Protein AF-A0A3C2A5D9-F1 (afdb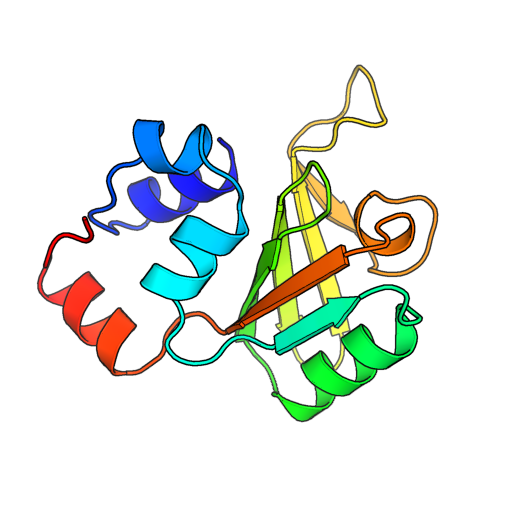_monomer)

Secondary structure (DSSP, 8-state):
-HHHHHHHHTT----HHHHHHS-HHHHHHHH-SSEEEEES--HHHHHHHHHHH-SEEEEEE-SS-EEEEEEETTEEEEEEE--SSSS--EEEEESSSSSHHHH-SEEEEEES--HHHHHHHHTTPPP-

pLDDT: mean 95.7, std 4.39, range [68.25, 98.69]

Nearest PDB structures (foldseek):
  2j7q-assembly1_A  TM=6.000E-01  e=1.132E-01  Murid betaherpesvirus 1
  1yzb-assembly1_A  TM=3.931E-01  e=2.739E-01  Homo sapiens
  6cbi-assembly2_B  TM=2.969E-01  e=1.821E+00  Homo sapiens
  6fcn-assembly1_C  TM=2.973E-01  e=3.425E+00  Homo sapiens

Mean predicted aligned error: 2.76 Å

Sequence (128 aa):
YFITNVLTDVGFRIPRIRWAQSASEVFIRELCPVVKRFSGRPLEEVQAHLLASGDGVYLVGLDNHTGFLTVALGEIRFVHADYYGWDTGVESEEIFGDNPLADSRYRVVGKLFSEEMVVKWLTGVAYE

Radius of gyration: 14.07 Å; Cα contacts (8 Å, |Δi|>4): 220; chains: 1; bounding box: 33×34×35 Å

Structure (mmCIF, N/CA/C/O backbone):
data_AF-A0A3C2A5D9-F1
#
_entry.id   AF-A0A3C2A5D9-F1
#
loop_
_atom_site.group_PDB
_atom_site.id
_atom_site.type_symbol
_atom_site.label_atom_id
_atom_site.label_alt_id
_atom_site.label_comp_id
_atom_site.label_asym_id
_atom_site.label_entity_id
_atom_site.label_seq_id
_atom_site.pdbx_PDB_ins_code
_atom_site.Cartn_x
_atom_site.Cartn_y
_atom_site.Cartn_z
_atom_site.occupancy
_atom_site.B_iso_or_equiv
_atom_site.auth_seq_id
_atom_site.auth_comp_id
_atom_site.auth_asym_id
_atom_site.auth_atom_id
_atom_site.pdbx_PDB_model_num
ATOM 1 N N . TYR A 1 1 ? 0.007 12.779 2.320 1.00 94.00 1 TYR A N 1
ATOM 2 C CA . TYR A 1 1 ? -1.356 13.070 2.829 1.00 94.00 1 TYR A CA 1
ATOM 3 C C . TYR A 1 1 ? -2.441 12.200 2.216 1.00 94.00 1 TYR A C 1
ATOM 5 O O . TYR A 1 1 ? -3.267 11.724 2.977 1.00 94.00 1 TYR A O 1
ATOM 13 N N . PHE A 1 2 ? -2.463 11.978 0.895 1.00 96.81 2 PHE A N 1
ATOM 14 C CA . PHE A 1 2 ? -3.503 11.172 0.233 1.00 96.81 2 PHE A CA 1
ATOM 15 C C . PHE A 1 2 ? -3.845 9.866 0.977 1.00 96.81 2 PHE A C 1
ATOM 17 O O . PHE A 1 2 ? -4.987 9.672 1.377 1.00 96.81 2 PHE A O 1
ATOM 24 N N . ILE A 1 3 ? -2.836 9.047 1.281 1.00 97.88 3 ILE A N 1
ATOM 25 C CA . ILE A 1 3 ? -3.007 7.765 1.983 1.00 97.88 3 ILE A CA 1
ATOM 26 C C . ILE A 1 3 ? -3.652 7.919 3.362 1.00 97.88 3 ILE A C 1
ATOM 28 O O . ILE A 1 3 ? -4.627 7.239 3.669 1.00 97.88 3 ILE A O 1
ATOM 32 N N . THR A 1 4 ? -3.148 8.826 4.201 1.00 97.88 4 THR A N 1
ATOM 33 C CA . THR A 1 4 ? -3.686 9.000 5.557 1.00 97.88 4 THR A CA 1
ATOM 34 C C . THR A 1 4 ? -5.079 9.626 5.557 1.00 97.88 4 THR A C 1
ATOM 36 O O . THR A 1 4 ? -5.862 9.330 6.459 1.00 97.88 4 THR A O 1
ATOM 39 N N . ASN A 1 5 ? -5.422 10.438 4.550 1.00 98.00 5 ASN A N 1
ATOM 40 C CA . ASN A 1 5 ? -6.795 10.901 4.347 1.00 98.00 5 ASN A CA 1
ATOM 41 C C . ASN A 1 5 ? -7.716 9.721 4.034 1.00 98.00 5 ASN A C 1
ATOM 43 O O . ASN A 1 5 ? -8.640 9.496 4.801 1.00 98.00 5 ASN A O 1
ATOM 47 N N . VAL A 1 6 ? -7.398 8.910 3.017 1.00 98.00 6 VAL A N 1
ATOM 48 C CA . VAL A 1 6 ? -8.214 7.738 2.646 1.00 98.00 6 VAL A CA 1
ATOM 49 C C . VAL A 1 6 ? -8.428 6.808 3.840 1.00 98.00 6 VAL A C 1
ATOM 51 O O . VAL A 1 6 ? -9.557 6.421 4.116 1.00 98.00 6 VAL A O 1
ATOM 54 N N . LEU A 1 7 ? -7.371 6.493 4.597 1.00 97.69 7 LEU A N 1
ATOM 55 C CA . LEU A 1 7 ? -7.487 5.650 5.791 1.00 97.69 7 LEU A CA 1
ATOM 56 C C . LEU A 1 7 ? -8.410 6.267 6.855 1.00 97.69 7 LEU A C 1
ATOM 58 O O . LEU A 1 7 ? -9.227 5.564 7.445 1.00 97.69 7 LEU A O 1
ATOM 62 N N . THR A 1 8 ? -8.313 7.578 7.084 1.00 97.81 8 THR A N 1
ATOM 63 C CA . THR A 1 8 ? -9.196 8.279 8.030 1.00 97.81 8 THR A CA 1
ATOM 64 C C . THR A 1 8 ? -10.644 8.292 7.533 1.00 97.81 8 THR A C 1
ATOM 66 O O . THR A 1 8 ? -11.556 8.029 8.312 1.00 97.81 8 THR A O 1
ATOM 69 N N . ASP A 1 9 ? -10.852 8.545 6.241 1.00 97.81 9 ASP A N 1
ATOM 70 C CA . ASP A 1 9 ? -12.172 8.675 5.617 1.00 97.81 9 ASP A CA 1
ATOM 71 C C . ASP A 1 9 ? -12.933 7.341 5.594 1.00 97.81 9 ASP A C 1
ATOM 73 O O . ASP A 1 9 ? -14.153 7.326 5.752 1.00 97.81 9 ASP A O 1
ATOM 77 N N . VAL A 1 10 ? -12.227 6.207 5.489 1.00 96.31 10 VAL A N 1
ATOM 78 C CA . VAL A 1 10 ? -12.833 4.870 5.653 1.00 96.31 10 VAL A CA 1
ATOM 79 C C . VAL A 1 10 ? -12.992 4.453 7.123 1.00 96.31 10 VAL A C 1
ATOM 81 O O . VAL A 1 10 ? -13.479 3.362 7.409 1.00 96.31 10 VAL A O 1
ATOM 84 N N . GLY A 1 11 ? -12.618 5.310 8.078 1.00 97.06 11 GLY A N 1
ATOM 85 C CA . GLY A 1 11 ? -12.916 5.143 9.502 1.00 97.06 11 GLY A CA 1
ATOM 86 C C . GLY A 1 11 ? -11.776 4.607 10.370 1.00 97.06 11 GLY A C 1
ATOM 87 O O . GLY A 1 11 ? -12.010 4.313 11.543 1.00 97.06 11 GLY A O 1
ATOM 88 N N . PHE A 1 12 ? -10.543 4.487 9.861 1.00 97.62 12 PHE A N 1
ATOM 89 C CA . PHE A 1 12 ? -9.408 4.180 10.734 1.00 97.62 12 PHE A CA 1
ATOM 90 C C . PHE A 1 12 ? -9.116 5.352 11.673 1.00 97.62 12 PHE A C 1
ATOM 92 O O . PHE A 1 12 ? -9.021 6.511 11.266 1.00 97.62 12 PHE A O 1
ATOM 99 N N . ARG A 1 13 ? -8.887 5.042 12.950 1.00 97.69 13 ARG A N 1
ATOM 100 C CA . ARG A 1 13 ? -8.465 6.029 13.948 1.00 97.69 13 ARG A CA 1
ATOM 101 C C . ARG A 1 13 ? -6.946 6.104 13.995 1.00 97.69 13 ARG A C 1
ATOM 103 O O . ARG A 1 13 ? -6.317 5.423 14.795 1.00 97.69 13 ARG A O 1
ATOM 110 N N . ILE A 1 14 ? -6.373 6.929 13.128 1.00 97.56 14 ILE A N 1
ATOM 111 C CA . ILE A 1 14 ? -4.922 7.122 13.010 1.00 97.56 14 ILE A CA 1
ATOM 112 C C . ILE A 1 14 ? -4.531 8.565 13.353 1.00 97.56 14 ILE A C 1
ATOM 114 O O . ILE A 1 14 ? -5.340 9.483 13.169 1.00 97.56 14 ILE A O 1
ATOM 118 N N . PRO A 1 15 ? -3.287 8.833 13.784 1.00 97.19 15 PRO A N 1
ATOM 119 C CA . PRO A 1 15 ? -2.777 10.190 13.966 1.00 97.19 15 PRO A CA 1
ATOM 120 C C . PRO A 1 15 ? -2.443 10.817 12.596 1.00 97.19 15 PRO A C 1
ATOM 122 O O . PRO A 1 15 ? -1.286 11.065 12.250 1.00 97.19 15 PRO A O 1
ATOM 125 N N . ARG A 1 16 ? -3.493 11.091 11.806 1.00 97.06 16 ARG A N 1
ATOM 126 C CA . ARG A 1 16 ? -3.466 11.442 10.372 1.00 97.06 16 ARG A CA 1
ATOM 127 C C . ARG A 1 16 ? 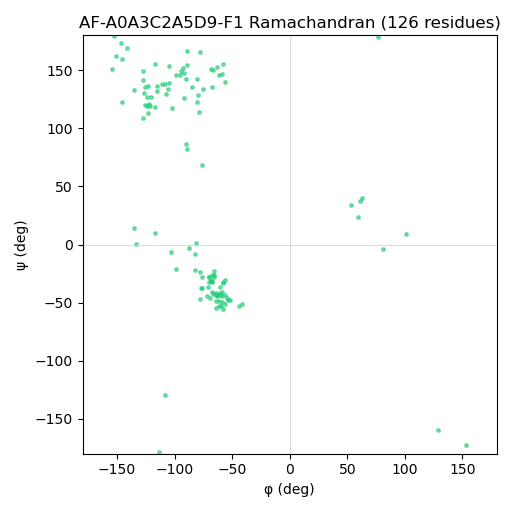-2.349 12.405 9.971 1.00 97.06 16 ARG A C 1
ATOM 129 O O . ARG A 1 16 ? -1.640 12.143 9.004 1.00 97.06 16 ARG A O 1
ATOM 136 N N . ILE A 1 17 ? -2.218 13.529 10.684 1.00 97.50 17 ILE A N 1
ATOM 137 C CA . ILE A 1 17 ? -1.246 14.586 10.353 1.00 97.50 17 ILE A CA 1
ATOM 138 C C . ILE A 1 17 ? 0.179 14.132 10.678 1.00 97.50 17 ILE A C 1
ATOM 140 O O . ILE A 1 17 ? 1.071 14.310 9.855 1.00 97.50 17 ILE A O 1
ATOM 144 N N . ARG A 1 18 ? 0.387 13.506 11.843 1.00 97.06 18 ARG A N 1
ATOM 145 C CA . ARG A 1 18 ? 1.705 13.023 12.275 1.00 97.06 18 ARG A CA 1
ATOM 146 C C . ARG A 1 18 ? 2.241 11.982 11.297 1.00 97.06 18 ARG A C 1
ATOM 148 O O . ARG A 1 18 ? 3.365 12.115 10.831 1.00 97.06 18 ARG A O 1
ATOM 155 N N . TRP A 1 19 ? 1.421 10.997 10.941 1.00 97.12 19 TRP A N 1
ATOM 156 C CA . TRP A 1 19 ? 1.814 9.960 9.986 1.00 97.12 19 TRP A CA 1
ATOM 157 C C . TRP A 1 19 ? 1.986 10.494 8.561 1.00 97.12 19 TRP A C 1
ATOM 159 O O . TRP A 1 19 ? 2.844 10.016 7.830 1.00 97.12 19 TRP A O 1
ATOM 169 N N . ALA A 1 20 ? 1.225 11.518 8.159 1.00 96.31 20 ALA A N 1
ATOM 170 C CA . ALA A 1 20 ? 1.418 12.160 6.858 1.00 96.31 20 ALA A CA 1
ATOM 171 C C . ALA A 1 20 ? 2.762 12.896 6.732 1.00 96.31 20 ALA A C 1
ATOM 173 O O . ALA A 1 20 ? 3.194 13.152 5.611 1.00 96.31 20 ALA A O 1
ATOM 174 N N . GLN A 1 21 ? 3.367 13.276 7.861 1.00 95.75 21 GLN A N 1
ATOM 175 C CA . GLN A 1 21 ? 4.631 14.010 7.941 1.00 95.75 21 GLN A CA 1
ATOM 176 C C . GLN A 1 21 ? 5.820 13.116 8.330 1.00 95.75 21 GLN A C 1
ATOM 178 O O . GLN A 1 21 ? 6.956 13.585 8.326 1.00 95.75 21 GLN A O 1
ATOM 183 N N . SER A 1 22 ? 5.585 11.848 8.679 1.00 95.25 22 SER A N 1
ATOM 184 C CA . SER A 1 22 ? 6.645 10.885 8.977 1.00 95.25 22 SER A CA 1
ATOM 185 C C . SER A 1 22 ? 7.104 10.147 7.720 1.00 95.25 22 SER A C 1
ATOM 187 O O . SER A 1 22 ? 6.411 10.132 6.703 1.00 95.25 22 SER A O 1
ATOM 189 N N . ALA A 1 23 ? 8.240 9.450 7.809 1.00 95.44 23 ALA A N 1
ATOM 190 C CA . ALA A 1 23 ? 8.606 8.460 6.799 1.00 95.44 23 ALA A CA 1
ATOM 191 C C . ALA A 1 23 ? 7.486 7.416 6.657 1.00 95.44 23 ALA A C 1
ATOM 193 O O . ALA A 1 23 ? 6.901 6.987 7.656 1.00 95.44 23 ALA A O 1
ATOM 194 N N . SER A 1 24 ? 7.193 7.005 5.423 1.00 95.88 24 SER A N 1
ATOM 195 C CA . SER A 1 24 ? 6.046 6.140 5.121 1.00 95.88 24 SER A CA 1
ATOM 196 C C . SER A 1 24 ? 6.114 4.793 5.838 1.00 95.88 24 SER A C 1
ATOM 198 O O . SER A 1 24 ? 5.118 4.299 6.361 1.00 95.88 24 SER A O 1
ATOM 200 N N . GLU A 1 25 ? 7.319 4.243 5.973 1.00 96.62 25 GLU A N 1
ATOM 201 C CA . GLU A 1 25 ? 7.555 2.998 6.699 1.00 96.62 25 GLU A CA 1
ATOM 202 C C . GLU A 1 25 ? 7.054 3.027 8.155 1.00 96.62 25 GLU A C 1
ATOM 204 O O . GLU A 1 25 ? 6.647 1.982 8.663 1.00 96.62 25 GLU A O 1
ATOM 209 N N . VAL A 1 26 ? 7.045 4.192 8.819 1.00 95.38 26 VAL A N 1
ATOM 210 C CA . VAL A 1 26 ? 6.577 4.322 10.209 1.00 95.38 26 VAL A CA 1
ATOM 211 C C . VAL A 1 26 ? 5.133 3.845 10.324 1.00 95.38 26 VAL A C 1
ATOM 213 O O . VAL A 1 26 ? 4.852 2.922 11.083 1.00 95.38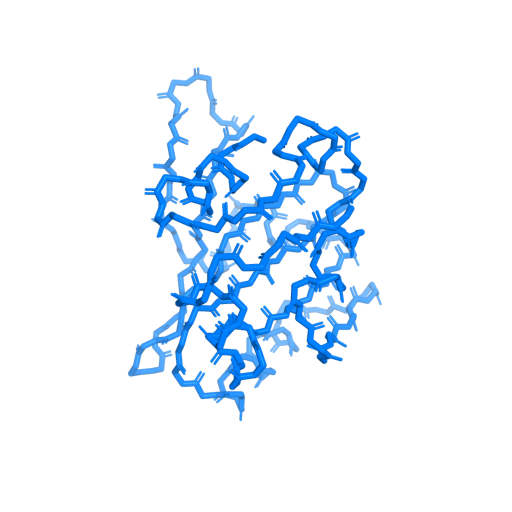 26 VAL A O 1
ATOM 216 N N . PHE A 1 27 ? 4.230 4.415 9.524 1.00 95.94 27 PHE A N 1
ATOM 217 C CA . PHE A 1 27 ? 2.818 4.050 9.599 1.00 95.94 27 PHE A CA 1
ATOM 218 C C . PHE A 1 27 ? 2.522 2.701 8.937 1.00 95.94 27 PHE A C 1
ATOM 220 O O . PHE A 1 27 ? 1.599 2.006 9.353 1.00 95.94 27 PHE A O 1
ATOM 227 N N . ILE A 1 28 ? 3.304 2.291 7.931 1.00 97.50 28 ILE A N 1
ATOM 228 C CA . ILE A 1 28 ? 3.121 0.980 7.291 1.00 97.50 28 ILE A CA 1
ATOM 229 C C . ILE A 1 28 ? 3.393 -0.140 8.293 1.00 97.50 28 ILE A C 1
ATOM 231 O O . ILE A 1 28 ? 2.634 -1.102 8.334 1.00 97.50 28 ILE A O 1
ATOM 235 N N . ARG A 1 29 ? 4.437 -0.015 9.119 1.00 96.19 29 ARG A N 1
ATOM 236 C CA . ARG A 1 29 ? 4.759 -0.999 10.164 1.00 96.19 29 ARG A CA 1
ATOM 237 C C . ARG A 1 29 ? 3.745 -1.034 11.299 1.00 96.19 29 ARG A C 1
ATOM 239 O O . ARG A 1 29 ? 3.578 -2.082 11.907 1.00 96.19 29 ARG A O 1
ATOM 246 N N . GLU A 1 30 ? 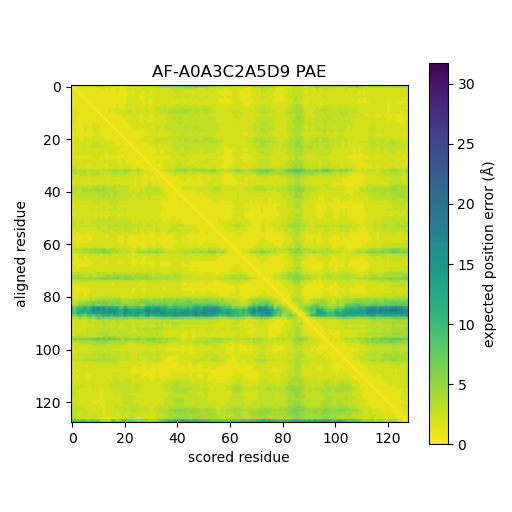3.128 0.101 11.593 1.00 95.25 30 GLU A N 1
ATOM 247 C CA . GLU A 1 30 ? 2.133 0.207 12.658 1.00 95.25 30 GLU A CA 1
ATOM 248 C C . GLU A 1 30 ? 0.788 -0.397 12.230 1.00 95.25 30 GLU A C 1
ATOM 250 O O . GLU A 1 30 ? 0.109 -1.069 13.002 1.00 95.25 30 GLU A O 1
ATOM 255 N N . LEU A 1 31 ? 0.421 -0.217 10.959 1.00 95.38 31 LEU A N 1
ATOM 256 C CA . LEU A 1 31 ? -0.780 -0.817 10.386 1.00 95.38 31 LEU A CA 1
ATOM 257 C C . LEU A 1 31 ? -0.574 -2.303 10.060 1.00 95.38 31 LEU A C 1
ATOM 259 O O . LEU A 1 31 ? -1.429 -3.131 10.369 1.00 95.38 31 LEU A O 1
ATOM 263 N N . CYS A 1 32 ? 0.537 -2.653 9.413 1.00 95.25 32 CYS A N 1
ATOM 264 C CA . CYS A 1 32 ? 0.751 -3.981 8.847 1.00 95.25 32 CYS A CA 1
ATOM 265 C C . CYS A 1 32 ? 1.684 -4.811 9.746 1.00 95.25 32 CYS A C 1
ATOM 267 O O . CYS A 1 32 ? 2.866 -4.476 9.854 1.00 95.25 32 CYS A O 1
ATOM 269 N N . PRO A 1 33 ? 1.224 -5.946 10.310 1.00 87.19 33 PRO A N 1
ATOM 270 C CA . PRO A 1 33 ? 2.044 -6.769 11.207 1.00 87.19 33 PRO A CA 1
ATOM 271 C C . PRO A 1 33 ? 3.251 -7.400 10.498 1.00 87.19 33 PRO A C 1
ATOM 273 O O . PRO A 1 33 ? 4.273 -7.688 11.117 1.00 87.19 33 PRO A O 1
ATOM 276 N N . VAL A 1 34 ? 3.143 -7.607 9.183 1.00 93.31 34 VAL A N 1
ATOM 277 C CA . VAL A 1 34 ? 4.217 -8.123 8.336 1.00 93.31 34 VAL A CA 1
ATOM 278 C C . VAL A 1 34 ? 4.462 -7.137 7.205 1.00 93.31 34 VAL A C 1
ATOM 280 O O . VAL A 1 34 ? 3.545 -6.780 6.465 1.00 93.31 34 VAL A O 1
ATOM 283 N N . VAL A 1 35 ? 5.722 -6.727 7.061 1.00 97.19 35 VAL A N 1
ATOM 284 C CA . VAL A 1 35 ? 6.177 -5.849 5.981 1.00 97.19 35 VAL A CA 1
ATOM 285 C C . VAL A 1 35 ? 7.369 -6.466 5.263 1.00 97.19 35 VAL A C 1
ATOM 287 O O . VAL A 1 35 ? 8.264 -7.043 5.890 1.00 97.19 35 VAL A O 1
ATOM 290 N N . LYS A 1 36 ? 7.418 -6.309 3.942 1.00 98.25 36 LYS A N 1
ATOM 291 C CA . LYS A 1 36 ? 8.551 -6.708 3.107 1.00 98.25 36 LYS A CA 1
ATOM 292 C C . LYS A 1 36 ? 9.295 -5.469 2.626 1.00 98.25 36 LYS A C 1
ATOM 294 O O . LYS A 1 36 ? 8.690 -4.544 2.097 1.00 98.25 36 LYS A O 1
ATOM 299 N N . ARG A 1 37 ? 10.617 -5.466 2.806 1.00 98.31 37 ARG A N 1
ATOM 300 C CA . ARG A 1 37 ? 11.513 -4.397 2.347 1.00 98.31 37 ARG A CA 1
ATOM 301 C C . ARG A 1 37 ? 12.282 -4.846 1.111 1.00 98.31 37 ARG A C 1
ATOM 303 O O . ARG A 1 37 ? 12.773 -5.976 1.071 1.00 98.31 37 ARG A O 1
ATOM 310 N N . PHE A 1 38 ? 12.429 -3.939 0.158 1.00 98.31 38 PHE A N 1
ATOM 311 C CA . PHE A 1 38 ? 13.191 -4.098 -1.072 1.00 98.31 38 PHE A CA 1
ATOM 312 C C . PHE A 1 38 ? 14.153 -2.916 -1.182 1.00 98.31 38 PHE A C 1
ATOM 314 O O . PHE A 1 38 ? 13.719 -1.790 -1.400 1.00 98.31 38 PHE A O 1
ATOM 321 N N . SER A 1 39 ? 15.451 -3.160 -1.002 1.00 97.75 39 SER A N 1
ATOM 322 C CA . SER A 1 39 ? 16.493 -2.131 -1.098 1.00 97.75 39 SER A CA 1
ATOM 323 C C . SER A 1 39 ? 17.438 -2.457 -2.248 1.00 97.75 39 SER A C 1
ATOM 325 O O . SER A 1 39 ? 18.038 -3.533 -2.261 1.00 97.75 39 SER A O 1
ATOM 327 N N . GLY A 1 40 ? 17.514 -1.566 -3.239 1.00 96.69 40 GLY A N 1
ATOM 328 C CA . GLY A 1 40 ? 18.289 -1.767 -4.465 1.00 96.69 40 GLY A CA 1
ATOM 329 C C . GLY A 1 40 ? 17.857 -3.001 -5.263 1.00 96.69 40 GLY A C 1
ATOM 330 O O . GLY A 1 40 ? 18.674 -3.578 -5.977 1.00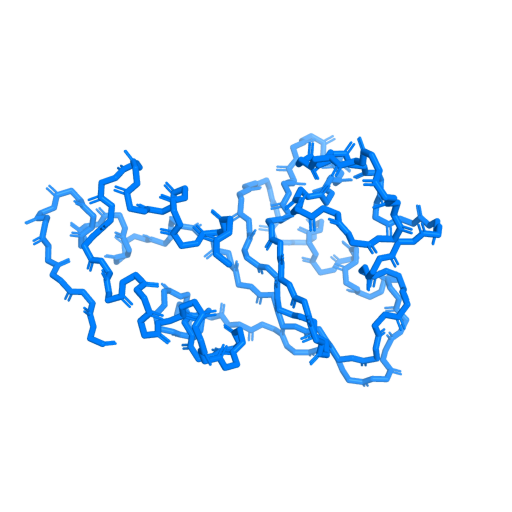 96.69 40 GLY A O 1
ATOM 331 N N . ARG A 1 41 ? 16.608 -3.452 -5.091 1.00 97.69 41 ARG A N 1
ATOM 332 C CA . ARG A 1 41 ? 16.058 -4.630 -5.772 1.00 97.69 41 ARG A CA 1
ATOM 333 C C . ARG A 1 41 ? 15.230 -4.207 -6.988 1.00 97.69 41 ARG A C 1
ATOM 335 O O . ARG A 1 41 ? 14.584 -3.158 -6.918 1.00 97.69 41 ARG A O 1
ATOM 342 N N . PRO A 1 42 ? 15.232 -5.013 -8.062 1.00 96.69 42 PRO A N 1
ATOM 343 C CA . PRO A 1 42 ? 14.408 -4.774 -9.242 1.00 96.69 42 PRO A CA 1
ATOM 344 C C . PRO A 1 42 ? 12.909 -4.843 -8.908 1.00 96.69 42 PRO A C 1
ATOM 346 O O . PRO A 1 42 ? 12.499 -5.519 -7.958 1.00 96.69 42 PRO A O 1
ATOM 349 N N . LEU A 1 43 ? 12.089 -4.134 -9.686 1.00 97.06 43 LEU A N 1
ATOM 350 C CA . LEU A 1 43 ? 10.645 -4.029 -9.457 1.00 97.06 43 LEU A CA 1
ATOM 351 C C . LEU A 1 43 ? 9.929 -5.379 -9.646 1.00 97.06 43 LEU A C 1
ATOM 353 O O . LEU A 1 43 ? 8.939 -5.663 -8.975 1.00 97.06 43 LEU A O 1
ATOM 357 N N . GLU A 1 44 ? 10.476 -6.255 -10.479 1.00 98.00 44 GLU A N 1
ATOM 358 C CA . GLU A 1 44 ? 10.008 -7.616 -10.729 1.00 98.00 44 GLU A CA 1
ATOM 359 C C . GLU A 1 44 ? 9.964 -8.455 -9.444 1.00 98.00 44 GLU A C 1
ATOM 361 O O . GLU A 1 44 ? 9.072 -9.283 -9.268 1.00 98.00 44 GLU A O 1
ATOM 366 N N . GLU A 1 45 ? 10.875 -8.219 -8.493 1.00 98.44 45 GLU A N 1
ATOM 367 C CA . GLU A 1 45 ? 10.823 -8.890 -7.189 1.00 98.44 45 GLU A CA 1
ATOM 368 C C . GLU A 1 45 ? 9.658 -8.399 -6.327 1.00 98.44 45 GLU A C 1
ATOM 370 O O . GLU A 1 45 ? 9.086 -9.173 -5.554 1.00 98.44 45 GLU A O 1
ATOM 375 N N . VAL A 1 46 ? 9.284 -7.126 -6.468 1.00 98.19 46 VAL A N 1
ATOM 376 C CA . VAL A 1 46 ? 8.102 -6.559 -5.810 1.00 98.19 46 VAL A CA 1
ATOM 377 C C . VAL A 1 46 ? 6.843 -7.158 -6.428 1.00 98.19 46 VAL A C 1
ATOM 379 O O . VAL A 1 46 ? 5.977 -7.629 -5.692 1.00 98.19 46 VAL A O 1
ATOM 382 N N . GLN A 1 47 ? 6.769 -7.217 -7.762 1.00 98.44 47 GLN A N 1
ATOM 383 C CA . GLN A 1 47 ? 5.668 -7.853 -8.487 1.00 98.44 47 GLN A CA 1
ATOM 384 C C . GLN A 1 47 ? 5.497 -9.315 -8.058 1.00 98.44 47 GLN A C 1
ATOM 386 O O . GLN A 1 47 ? 4.404 -9.718 -7.662 1.00 98.44 47 GLN A O 1
ATOM 391 N N . ALA A 1 48 ? 6.578 -10.099 -8.074 1.00 98.50 48 ALA A N 1
ATOM 392 C CA . ALA A 1 48 ? 6.546 -11.503 -7.676 1.00 98.50 48 ALA A CA 1
ATOM 393 C C . ALA A 1 48 ? 6.065 -11.675 -6.227 1.00 98.50 48 ALA A C 1
ATOM 395 O O . ALA A 1 48 ? 5.264 -12.564 -5.939 1.00 98.50 48 ALA A O 1
ATOM 396 N N . HIS A 1 49 ? 6.507 -10.801 -5.317 1.00 98.31 49 HIS A N 1
ATOM 397 C CA . HIS A 1 49 ? 6.042 -10.812 -3.934 1.00 98.31 49 HIS A CA 1
ATOM 398 C C . HIS A 1 49 ? 4.545 -10.506 -3.809 1.00 98.31 49 HIS A C 1
ATOM 400 O O . HIS A 1 49 ? 3.861 -11.185 -3.043 1.00 98.31 49 HIS A O 1
ATOM 406 N N . LEU A 1 50 ? 4.032 -9.515 -4.542 1.00 98.25 50 LEU A N 1
ATOM 407 C CA . LEU A 1 50 ? 2.614 -9.145 -4.529 1.00 98.25 50 LEU A CA 1
ATOM 408 C C . LEU A 1 50 ? 1.737 -10.281 -5.059 1.00 98.25 50 LEU A C 1
ATOM 410 O O . LEU A 1 50 ? 0.801 -10.685 -4.374 1.00 98.25 50 LEU A O 1
ATOM 414 N N . LEU A 1 51 ? 2.097 -10.863 -6.209 1.00 98.12 51 LEU A N 1
ATOM 415 C CA . LEU A 1 51 ? 1.379 -12.003 -6.790 1.00 98.12 51 LEU A CA 1
ATOM 416 C C . LEU A 1 51 ? 1.380 -13.213 -5.847 1.00 98.12 51 LEU A C 1
ATOM 418 O O . LEU A 1 51 ? 0.343 -13.835 -5.635 1.00 98.12 51 LEU A O 1
ATOM 422 N N . ALA A 1 52 ? 2.521 -13.514 -5.220 1.00 97.81 52 ALA A N 1
ATOM 423 C CA . ALA A 1 52 ? 2.618 -14.590 -4.235 1.00 97.81 52 ALA A CA 1
ATOM 424 C C . ALA A 1 52 ? 1.825 -14.302 -2.946 1.00 97.81 52 ALA A C 1
ATOM 426 O O . ALA A 1 52 ? 1.403 -15.231 -2.261 1.00 97.81 52 ALA A O 1
ATOM 427 N N . SER A 1 53 ? 1.619 -13.026 -2.609 1.00 96.12 53 SER A N 1
ATOM 428 C CA . SER A 1 53 ? 0.854 -12.600 -1.431 1.00 96.12 53 SER A CA 1
ATOM 429 C C . SER A 1 53 ? -0.665 -12.586 -1.667 1.00 96.12 53 SER A C 1
ATOM 431 O O . SER A 1 53 ? -1.420 -12.399 -0.707 1.00 96.12 53 SER A O 1
ATOM 433 N N . GLY A 1 54 ? -1.109 -12.794 -2.912 1.00 96.81 54 GLY A N 1
ATOM 434 C CA . GLY A 1 54 ? -2.509 -12.932 -3.323 1.00 96.81 54 GLY A CA 1
ATOM 435 C C . GLY A 1 54 ? -3.295 -11.622 -3.395 1.00 96.81 54 GLY A C 1
ATOM 436 O O . GLY A 1 54 ? -2.797 -10.559 -3.052 1.00 96.81 54 GLY A O 1
ATOM 437 N N . ASP A 1 55 ? -4.560 -11.704 -3.797 1.00 98.00 55 ASP A N 1
ATOM 438 C CA . ASP A 1 55 ? -5.419 -10.528 -3.978 1.00 98.00 55 ASP A CA 1
ATOM 439 C C . ASP A 1 55 ? -5.578 -9.694 -2.693 1.00 98.00 55 ASP A C 1
ATOM 441 O O . ASP A 1 55 ? -5.589 -10.221 -1.570 1.00 98.00 55 ASP A O 1
ATOM 445 N N . GLY A 1 56 ? -5.699 -8.374 -2.848 1.00 97.44 56 GLY A N 1
ATOM 446 C CA . GLY A 1 56 ? -5.920 -7.437 -1.750 1.00 97.44 56 GLY A CA 1
ATOM 447 C C . GLY A 1 56 ? -5.400 -6.025 -2.005 1.00 97.44 56 GLY A C 1
ATOM 448 O O . GLY A 1 56 ? -4.948 -5.679 -3.096 1.00 97.44 56 GLY A O 1
ATOM 449 N N . VAL A 1 57 ? -5.456 -5.207 -0.954 1.00 98.12 57 VAL A N 1
ATOM 450 C CA . VAL A 1 57 ? -4.905 -3.847 -0.935 1.00 98.12 57 VAL A CA 1
ATOM 451 C C . VAL A 1 57 ? -3.661 -3.834 -0.061 1.00 98.12 57 VAL A C 1
ATOM 453 O O . VAL A 1 57 ? -3.629 -4.422 1.020 1.00 98.12 57 VAL A O 1
ATOM 456 N N . TYR A 1 58 ? -2.635 -3.145 -0.526 1.00 98.69 58 TYR A N 1
ATOM 457 C CA . TYR A 1 58 ? -1.345 -3.030 0.124 1.00 98.69 58 TYR A CA 1
ATOM 458 C C . TYR A 1 58 ? -0.987 -1.559 0.262 1.00 98.69 58 TYR A C 1
ATOM 460 O O . TYR A 1 58 ? -1.341 -0.740 -0.584 1.00 98.69 58 TYR A O 1
ATOM 468 N N . LEU A 1 59 ? -0.237 -1.232 1.304 1.00 98.56 59 LEU A N 1
ATOM 469 C CA . LEU A 1 59 ? 0.501 0.018 1.383 1.00 98.56 59 LEU A CA 1
ATOM 470 C C . LEU A 1 59 ? 1.888 -0.179 0.787 1.00 98.56 59 LEU A C 1
ATOM 472 O O . LEU A 1 59 ? 2.524 -1.210 1.023 1.00 98.56 59 LEU A O 1
ATOM 476 N N . VAL A 1 60 ? 2.375 0.840 0.082 1.00 98.56 60 VAL A N 1
ATOM 477 C CA . VAL A 1 60 ? 3.773 0.932 -0.326 1.00 98.56 60 VAL A CA 1
ATOM 478 C C . VAL A 1 60 ? 4.388 2.255 0.113 1.00 98.56 60 VAL A C 1
ATOM 480 O O . VAL A 1 60 ? 3.830 3.334 -0.096 1.00 98.56 60 VAL A O 1
ATOM 483 N N . GLY A 1 61 ? 5.549 2.163 0.748 1.00 98.25 61 GLY A N 1
ATOM 484 C CA . GLY A 1 61 ? 6.425 3.284 1.056 1.00 98.25 61 GLY A CA 1
ATOM 485 C C . GLY A 1 61 ? 7.625 3.267 0.123 1.00 98.25 61 GLY A C 1
ATOM 486 O O . GLY A 1 61 ? 8.198 2.202 -0.085 1.00 98.25 61 GLY A O 1
ATOM 487 N N . LEU A 1 62 ? 7.971 4.422 -0.436 1.00 97.50 62 LEU A N 1
ATOM 488 C CA . LEU A 1 62 ? 9.089 4.647 -1.356 1.00 97.50 62 LEU A CA 1
ATOM 489 C C . LEU A 1 62 ? 10.138 5.554 -0.692 1.00 97.50 62 LEU A C 1
ATOM 491 O O . LEU A 1 62 ? 9.941 5.984 0.446 1.00 97.50 62 LEU A O 1
ATOM 495 N N . ASP A 1 63 ? 11.216 5.896 -1.407 1.00 93.31 63 ASP A N 1
ATOM 496 C CA . ASP A 1 63 ? 12.266 6.795 -0.892 1.00 93.31 63 ASP A CA 1
ATOM 497 C C . ASP A 1 63 ? 11.696 8.131 -0.393 1.00 93.31 63 ASP A C 1
ATOM 499 O O . ASP A 1 63 ? 12.001 8.563 0.713 1.00 93.31 63 ASP A O 1
ATOM 503 N N . ASN A 1 64 ? 10.837 8.761 -1.200 1.00 91.38 64 ASN A N 1
ATOM 504 C CA . ASN A 1 64 ? 10.249 10.073 -0.909 1.00 91.38 64 ASN A CA 1
ATOM 505 C C . ASN A 1 64 ? 8.738 10.127 -1.191 1.00 91.38 64 ASN A C 1
ATOM 507 O O . ASN A 1 64 ? 8.166 11.210 -1.275 1.00 91.38 64 ASN A O 1
ATOM 511 N N . HIS A 1 65 ? 8.086 8.972 -1.367 1.00 95.94 65 HIS A N 1
ATOM 512 C CA . HIS A 1 65 ? 6.665 8.910 -1.714 1.00 95.94 65 HIS A CA 1
ATOM 513 C C . HIS A 1 65 ? 5.959 7.700 -1.096 1.00 95.94 65 HIS A C 1
ATOM 515 O O . HIS A 1 65 ? 6.575 6.854 -0.448 1.00 95.94 65 HIS A O 1
ATOM 521 N N . THR A 1 66 ? 4.641 7.623 -1.244 1.00 97.94 66 THR A N 1
ATOM 522 C CA . THR A 1 66 ? 3.839 6.493 -0.772 1.00 97.94 66 THR A CA 1
ATOM 523 C C . THR A 1 66 ? 2.553 6.361 -1.577 1.00 97.94 66 THR A C 1
ATOM 525 O O . THR A 1 66 ? 2.011 7.350 -2.072 1.00 97.94 66 THR A O 1
ATOM 528 N N . GLY A 1 67 ? 2.055 5.135 -1.683 1.00 98.19 67 GLY A N 1
ATOM 529 C CA . GLY A 1 67 ? 0.838 4.814 -2.411 1.00 98.19 67 GLY A CA 1
ATOM 530 C C . GLY A 1 67 ? 0.143 3.579 -1.853 1.00 98.19 67 GLY A C 1
ATOM 531 O O . GLY A 1 67 ? 0.632 2.927 -0.924 1.00 98.19 67 GLY A O 1
ATOM 532 N N . PHE A 1 68 ? -0.982 3.238 -2.464 1.00 98.69 68 PHE A N 1
ATOM 533 C CA . PHE A 1 68 ? -1.549 1.903 -2.389 1.00 98.69 68 PHE A CA 1
ATOM 534 C C . PHE A 1 68 ? -1.058 1.061 -3.568 1.00 98.69 68 PHE A C 1
ATOM 536 O O . PHE A 1 68 ? -0.804 1.577 -4.655 1.00 98.69 68 PHE A O 1
ATOM 543 N N . LEU A 1 69 ? -0.983 -0.249 -3.366 1.00 98.69 69 LEU A N 1
ATOM 544 C CA . LEU A 1 69 ? -0.971 -1.225 -4.449 1.00 98.69 69 LEU A CA 1
ATOM 545 C C . LEU A 1 69 ? -2.239 -2.061 -4.328 1.00 98.69 69 LEU A C 1
ATOM 547 O O . LEU A 1 69 ? -2.602 -2.483 -3.230 1.00 98.69 69 LEU A O 1
ATOM 551 N N . THR A 1 70 ? -2.908 -2.311 -5.443 1.00 98.50 70 THR A N 1
ATOM 552 C CA . THR A 1 70 ? -4.031 -3.254 -5.492 1.00 98.50 70 THR A CA 1
ATOM 553 C C . THR A 1 70 ? -3.613 -4.469 -6.293 1.00 98.50 70 THR A C 1
ATOM 555 O O . THR A 1 70 ? -2.926 -4.316 -7.299 1.00 98.50 70 THR A O 1
ATOM 558 N N . VAL A 1 71 ? -3.983 -5.655 -5.816 1.00 98.50 71 VAL A N 1
ATOM 559 C CA . VAL A 1 71 ? -3.814 -6.926 -6.521 1.00 98.50 71 VAL A CA 1
ATOM 560 C C . VAL A 1 71 ? -5.198 -7.541 -6.663 1.00 98.50 71 VAL A C 1
ATOM 562 O O . VAL A 1 71 ? -5.860 -7.790 -5.653 1.00 98.50 71 VAL A O 1
ATOM 565 N N . ALA A 1 72 ? -5.648 -7.755 -7.894 1.00 97.88 72 ALA A N 1
ATOM 566 C CA . ALA A 1 72 ? -6.932 -8.383 -8.176 1.00 97.88 72 ALA A CA 1
ATOM 567 C C . ALA A 1 72 ? -6.822 -9.230 -9.441 1.00 97.88 72 ALA A C 1
ATOM 569 O O . ALA A 1 72 ? -6.463 -8.714 -10.496 1.00 97.88 72 ALA A O 1
ATOM 570 N N . LEU A 1 73 ? -7.126 -10.529 -9.345 1.00 95.31 73 LEU A N 1
ATOM 571 C CA . LEU A 1 73 ? -7.099 -11.449 -10.492 1.00 95.31 73 LEU A CA 1
ATOM 572 C C . LEU A 1 73 ? -5.760 -11.433 -11.262 1.00 95.31 73 LEU A C 1
ATOM 574 O O . LEU A 1 73 ? -5.725 -11.593 -12.480 1.00 95.31 73 LEU A O 1
ATOM 578 N N . GLY A 1 74 ? -4.651 -11.237 -10.542 1.00 92.56 74 GLY A N 1
ATOM 579 C CA . GLY A 1 74 ? -3.303 -11.152 -11.115 1.00 92.56 74 GLY A CA 1
ATOM 580 C C . GLY A 1 74 ? -2.927 -9.790 -11.713 1.00 92.56 74 GLY A C 1
ATOM 581 O O . GLY A 1 74 ? -1.774 -9.611 -12.104 1.00 92.56 74 GLY A O 1
ATOM 582 N N . GLU A 1 75 ? -3.843 -8.823 -11.749 1.00 97.38 75 GLU A N 1
ATOM 583 C CA . GLU A 1 75 ? -3.550 -7.442 -12.132 1.00 97.38 75 GLU A CA 1
ATOM 584 C C . GLU A 1 75 ? -3.042 -6.654 -10.922 1.00 97.38 75 GLU A C 1
ATOM 586 O O . GLU A 1 75 ? -3.598 -6.760 -9.826 1.00 97.38 75 GLU A O 1
ATOM 591 N N . ILE A 1 76 ? -1.982 -5.863 -11.123 1.00 98.56 76 ILE A N 1
ATOM 592 C CA . ILE A 1 76 ? -1.405 -5.009 -10.083 1.00 98.56 76 ILE A CA 1
ATOM 593 C C . ILE A 1 76 ? -1.449 -3.555 -10.526 1.00 98.56 76 ILE A C 1
ATOM 595 O O . ILE A 1 76 ? -0.914 -3.208 -11.578 1.00 98.56 76 ILE A O 1
ATOM 599 N N . ARG A 1 77 ? -2.026 -2.700 -9.682 1.00 98.50 77 ARG A N 1
ATOM 600 C CA . ARG A 1 77 ? -2.129 -1.258 -9.934 1.00 98.50 77 ARG A CA 1
ATOM 601 C C . ARG A 1 77 ? -1.499 -0.466 -8.802 1.00 98.50 77 ARG A C 1
ATOM 603 O O . ARG A 1 77 ? -1.756 -0.770 -7.633 1.00 98.50 77 ARG A O 1
ATOM 610 N N . PHE A 1 78 ? -0.728 0.558 -9.144 1.00 98.44 78 PHE A N 1
ATOM 611 C CA . PHE A 1 78 ? -0.217 1.555 -8.209 1.00 98.44 78 PHE A CA 1
ATOM 612 C C . PHE A 1 78 ? -1.192 2.730 -8.143 1.00 98.44 78 PHE A C 1
ATOM 614 O O . PHE A 1 78 ? -1.584 3.264 -9.175 1.00 98.44 78 PHE A O 1
ATOM 621 N N . VAL A 1 79 ? -1.636 3.088 -6.936 1.00 98.25 79 VAL A N 1
ATOM 622 C CA . VAL A 1 79 ? -2.590 4.181 -6.708 1.00 98.25 79 VAL A CA 1
ATOM 623 C C . VAL A 1 79 ? -1.969 5.194 -5.760 1.00 98.25 79 VAL A C 1
ATOM 625 O O . VAL A 1 79 ? -1.749 4.906 -4.581 1.00 98.25 79 VAL A O 1
ATOM 628 N N . HIS A 1 80 ? -1.685 6.391 -6.252 1.00 97.12 80 HIS A N 1
ATOM 629 C CA . HIS A 1 80 ? -0.958 7.411 -5.502 1.00 97.12 80 HIS A CA 1
ATOM 630 C C . HIS A 1 80 ? -1.370 8.814 -5.947 1.00 97.12 80 HIS A C 1
ATOM 632 O O . HIS A 1 80 ? -1.963 8.994 -7.003 1.00 97.12 80 HIS A O 1
ATOM 638 N N . ALA A 1 81 ? -1.074 9.815 -5.117 1.00 95.25 81 ALA A N 1
ATOM 639 C CA . ALA A 1 81 ? -1.131 11.202 -5.564 1.00 95.25 81 ALA A CA 1
ATOM 640 C C . ALA A 1 81 ? 0.137 11.479 -6.368 1.00 95.25 81 ALA A C 1
ATOM 642 O O . ALA A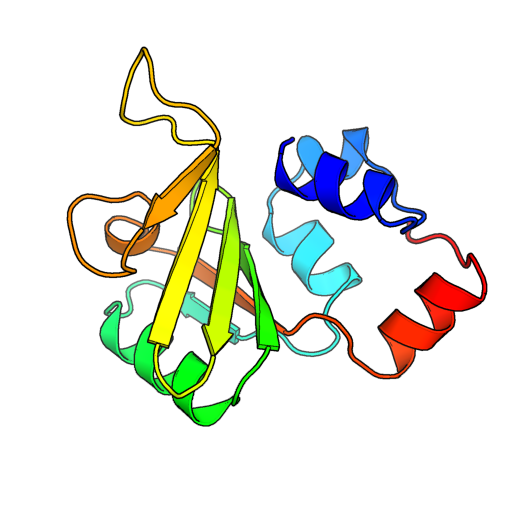 1 81 ? 1.234 11.393 -5.804 1.00 95.25 81 ALA A O 1
ATOM 643 N N . ASP A 1 82 ? -0.006 11.733 -7.661 1.00 91.88 82 ASP A N 1
ATOM 644 C CA . ASP A 1 82 ? 1.133 11.972 -8.531 1.00 91.88 82 ASP A CA 1
ATOM 645 C C . ASP A 1 82 ? 1.827 13.302 -8.189 1.00 91.88 82 ASP A C 1
ATOM 647 O O . ASP A 1 82 ? 1.227 14.228 -7.637 1.00 91.88 82 ASP A O 1
ATOM 651 N N . TYR A 1 83 ? 3.130 13.352 -8.452 1.00 87.44 83 TYR A N 1
ATOM 652 C CA . TYR A 1 83 ? 3.942 14.564 -8.350 1.00 87.44 83 TYR A CA 1
ATOM 653 C C . TYR A 1 83 ? 4.859 14.767 -9.564 1.00 87.44 83 TYR A C 1
ATOM 655 O O . TYR A 1 83 ? 5.622 15.735 -9.581 1.00 87.44 83 TYR A O 1
ATOM 663 N N . TYR A 1 84 ? 4.829 13.862 -10.550 1.00 85.38 84 TYR A N 1
ATOM 664 C CA . TYR A 1 84 ? 5.601 14.000 -11.784 1.00 85.38 84 TYR A CA 1
ATOM 665 C C . TYR A 1 84 ? 4.943 15.014 -12.731 1.00 85.38 84 TYR A C 1
ATOM 667 O O . TYR A 1 84 ? 5.647 15.804 -13.365 1.00 85.38 84 TYR A O 1
ATOM 675 N N . GLY A 1 85 ? 3.608 15.046 -12.794 1.00 78.12 85 GLY A N 1
ATOM 676 C CA . GLY A 1 85 ? 2.839 16.036 -13.548 1.00 78.12 85 GLY A CA 1
ATOM 677 C C . GLY A 1 85 ? 2.385 17.242 -12.714 1.00 78.12 85 GLY A C 1
ATOM 678 O O . GLY A 1 85 ? 2.132 17.151 -11.517 1.00 78.12 85 GLY A O 1
ATOM 679 N N . TRP A 1 86 ? 2.264 18.404 -13.364 1.00 68.25 86 TRP A N 1
ATOM 680 C CA . TRP A 1 86 ? 1.800 19.648 -12.726 1.00 68.25 86 TRP A CA 1
ATOM 681 C C . TRP A 1 86 ? 0.268 19.745 -12.621 1.00 68.25 86 TRP A C 1
ATOM 683 O O . TRP A 1 86 ? -0.234 20.474 -11.770 1.00 68.25 86 TRP A O 1
ATOM 693 N N . ASP A 1 87 ? -0.452 18.996 -13.463 1.00 76.62 87 ASP A N 1
ATOM 694 C CA . ASP A 1 87 ? -1.920 19.001 -13.572 1.00 76.62 87 ASP A CA 1
ATOM 695 C C . ASP A 1 87 ? -2.548 17.638 -13.214 1.00 76.62 87 ASP A C 1
ATOM 697 O O . ASP A 1 87 ? -3.737 17.410 -13.447 1.00 76.62 87 ASP A O 1
ATOM 701 N N . THR A 1 88 ? -1.757 16.710 -12.672 1.00 81.06 88 THR A N 1
ATOM 702 C CA . THR A 1 88 ? -2.195 15.357 -12.311 1.00 81.06 88 THR A CA 1
ATOM 703 C C . THR A 1 88 ? -2.593 15.277 -10.839 1.00 81.06 88 THR A C 1
ATOM 705 O O . THR A 1 88 ? -2.089 15.995 -9.973 1.00 81.06 88 THR A O 1
ATOM 708 N N . GLY A 1 89 ? -3.596 14.445 -10.566 1.00 89.62 89 GLY A N 1
ATOM 709 C CA . GLY A 1 89 ? -4.189 14.281 -9.244 1.00 89.62 89 GLY A CA 1
ATOM 710 C C . GLY A 1 89 ? -3.820 12.939 -8.631 1.00 89.62 89 GLY A C 1
ATOM 711 O O . GLY A 1 89 ? -2.657 12.558 -8.541 1.00 89.62 89 GLY A O 1
ATOM 712 N N . VAL A 1 90 ? -4.835 12.216 -8.165 1.00 94.81 90 VAL A N 1
ATOM 713 C CA . VAL A 1 90 ? -4.666 10.812 -7.789 1.00 94.81 90 VAL A CA 1
ATOM 714 C C . VAL A 1 90 ? -4.719 9.974 -9.056 1.00 94.81 90 VAL A C 1
ATOM 716 O O . VAL A 1 90 ? -5.731 9.992 -9.752 1.00 94.81 90 VAL A O 1
ATOM 719 N N . GLU A 1 91 ? -3.660 9.217 -9.303 1.00 95.06 91 GLU A N 1
ATOM 720 C CA . GLU A 1 91 ? -3.541 8.322 -10.444 1.00 95.06 91 GLU A CA 1
ATOM 721 C C . GLU A 1 91 ? -3.723 6.868 -10.014 1.00 95.06 91 GLU A C 1
ATOM 723 O O . GLU A 1 91 ? -3.468 6.481 -8.868 1.00 95.06 91 GLU A O 1
ATOM 728 N N . SER A 1 92 ? -4.175 6.057 -10.965 1.00 96.56 92 SER A N 1
ATOM 729 C CA . SER A 1 92 ? -4.091 4.606 -10.903 1.00 96.56 92 SER A CA 1
ATOM 730 C C . SER A 1 92 ? -3.388 4.155 -12.170 1.00 96.56 92 SER A C 1
ATOM 732 O O . SER A 1 92 ? -3.886 4.392 -13.272 1.00 96.56 92 SER A O 1
ATOM 734 N N . GLU A 1 93 ? -2.256 3.485 -12.025 1.00 96.19 93 GLU A N 1
ATOM 735 C CA . GLU A 1 93 ? -1.400 3.124 -13.153 1.00 96.19 93 GLU A CA 1
ATOM 736 C C . GLU A 1 93 ? -0.788 1.731 -12.995 1.00 96.19 93 GLU A C 1
ATOM 738 O O . GLU A 1 93 ? -0.905 1.080 -11.950 1.00 96.19 93 GLU A O 1
ATOM 743 N N . GLU A 1 94 ? -0.187 1.237 -14.075 1.00 97.19 94 GLU A N 1
ATOM 744 C CA . GLU A 1 94 ? 0.608 0.014 -14.039 1.00 97.19 94 GLU A CA 1
ATOM 745 C C . GLU A 1 94 ? 1.863 0.220 -13.188 1.00 97.19 94 GLU A C 1
ATOM 747 O O . GLU A 1 94 ? 2.401 1.319 -13.088 1.00 97.19 94 GLU A O 1
ATOM 752 N N . ILE A 1 95 ? 2.356 -0.851 -12.563 1.00 97.00 95 ILE A N 1
ATOM 753 C CA . ILE A 1 95 ? 3.539 -0.737 -11.701 1.00 97.00 95 ILE A CA 1
ATOM 754 C C . ILE A 1 95 ? 4.826 -0.479 -12.496 1.00 97.00 95 ILE A C 1
ATOM 756 O O . ILE A 1 95 ? 5.742 0.140 -11.964 1.00 97.00 95 ILE A O 1
ATOM 760 N N . PHE A 1 96 ? 4.897 -0.936 -13.749 1.00 96.62 96 PHE A N 1
ATOM 761 C CA . PHE A 1 96 ? 6.027 -0.699 -14.647 1.00 96.62 96 PHE A CA 1
ATOM 762 C C . PHE A 1 96 ? 5.789 0.556 -15.483 1.00 96.62 96 PHE A C 1
ATOM 764 O O . PHE A 1 96 ? 4.661 0.835 -15.875 1.00 96.62 96 PHE A O 1
ATOM 771 N N . GLY A 1 97 ? 6.866 1.265 -15.809 1.00 92.62 97 GLY A N 1
ATOM 772 C CA . GLY A 1 97 ? 6.814 2.479 -16.615 1.00 92.62 97 GLY A CA 1
ATOM 773 C C . GLY A 1 97 ? 7.563 3.623 -15.948 1.00 92.62 97 GLY A C 1
ATOM 774 O O . GLY A 1 97 ? 8.430 3.394 -15.106 1.00 92.62 97 GLY A O 1
ATOM 775 N N . ASP A 1 98 ? 7.227 4.839 -16.362 1.00 92.12 98 ASP A N 1
ATOM 776 C CA . ASP A 1 98 ? 7.774 6.076 -15.810 1.00 92.12 98 ASP A CA 1
ATOM 777 C C . ASP A 1 98 ? 6.909 6.532 -14.633 1.00 92.12 98 ASP A C 1
ATOM 779 O O . ASP A 1 98 ? 5.982 7.323 -14.793 1.00 92.12 98 ASP A O 1
ATOM 783 N N . ASN A 1 99 ? 7.157 5.939 -13.465 1.00 94.19 99 ASN A N 1
ATOM 784 C CA . ASN A 1 99 ? 6.422 6.261 -12.253 1.00 94.19 99 ASN A CA 1
ATOM 785 C C . ASN A 1 99 ? 7.294 6.185 -10.989 1.00 94.19 99 ASN A C 1
ATOM 787 O O . ASN A 1 99 ? 8.313 5.480 -10.963 1.00 94.19 99 ASN A O 1
ATOM 791 N N . PRO A 1 100 ? 6.873 6.837 -9.884 1.00 95.12 100 PRO A N 1
ATOM 792 C CA . PRO A 1 100 ? 7.647 6.856 -8.644 1.00 95.12 100 PRO A CA 1
ATOM 793 C C . PRO A 1 100 ? 7.947 5.465 -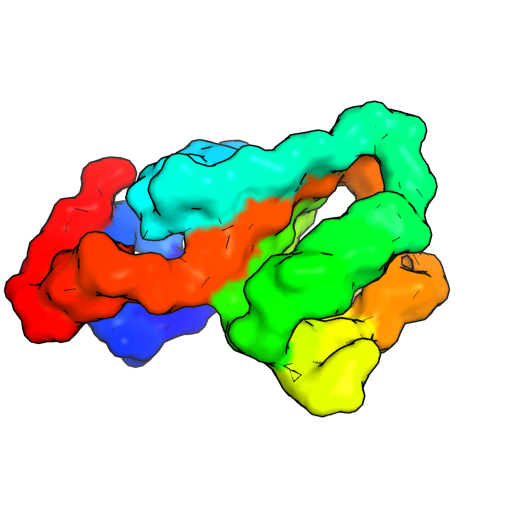8.074 1.00 95.12 100 PRO A C 1
ATOM 795 O O . PRO A 1 100 ? 8.987 5.257 -7.440 1.00 95.12 100 PRO A O 1
ATOM 798 N N . LEU A 1 101 ? 7.040 4.501 -8.265 1.00 97.00 101 LEU A N 1
ATOM 799 C CA . LEU A 1 101 ? 7.242 3.137 -7.791 1.00 97.00 101 LEU A CA 1
ATOM 800 C C . LEU A 1 101 ? 8.374 2.452 -8.557 1.00 97.00 101 LEU A C 1
ATOM 802 O O . LEU A 1 101 ? 9.158 1.759 -7.915 1.00 97.00 101 LEU A O 1
ATOM 806 N N . ALA A 1 102 ? 8.493 2.627 -9.872 1.00 96.19 102 ALA A N 1
ATOM 807 C CA . ALA A 1 102 ? 9.559 2.058 -10.695 1.00 96.19 102 ALA A CA 1
ATOM 808 C C . ALA A 1 102 ? 10.920 2.730 -10.436 1.00 96.19 102 ALA A C 1
ATOM 810 O O . ALA A 1 102 ? 11.934 2.035 -10.337 1.00 96.19 102 ALA A O 1
ATOM 811 N N . ASP A 1 103 ? 10.931 4.039 -10.188 1.00 95.56 103 ASP A N 1
ATOM 812 C CA . ASP A 1 103 ? 12.156 4.823 -9.968 1.00 95.56 103 ASP A CA 1
ATOM 813 C C . ASP A 1 103 ? 12.775 4.669 -8.577 1.00 95.56 103 ASP A C 1
ATOM 815 O O . ASP A 1 103 ? 13.977 4.884 -8.376 1.00 95.56 103 ASP A O 1
ATOM 819 N N . SER A 1 104 ? 11.963 4.290 -7.593 1.00 96.44 104 SER A N 1
ATOM 820 C CA . SER A 1 104 ? 12.421 4.161 -6.216 1.00 96.44 104 SER A CA 1
ATOM 821 C C . SER A 1 104 ? 13.527 3.100 -6.065 1.00 96.44 104 SER A C 1
ATOM 823 O O . SER A 1 104 ? 13.551 2.063 -6.725 1.00 96.44 104 SER A O 1
ATOM 825 N N . ARG A 1 105 ? 14.478 3.322 -5.159 1.00 96.75 105 ARG A N 1
ATOM 826 C CA . ARG A 1 105 ? 15.493 2.331 -4.767 1.00 96.75 105 ARG A CA 1
ATOM 827 C C . ARG A 1 105 ? 15.126 1.613 -3.480 1.00 96.75 105 ARG A C 1
ATOM 829 O O . ARG A 1 105 ? 15.634 0.514 -3.251 1.00 96.75 105 ARG A O 1
ATOM 836 N N . TYR A 1 106 ? 14.253 2.196 -2.668 1.00 97.81 106 TYR A N 1
ATOM 837 C CA . TYR A 1 106 ? 13.789 1.609 -1.422 1.00 97.81 106 TYR A CA 1
ATOM 838 C C . TYR A 1 106 ? 12.270 1.505 -1.388 1.00 97.81 106 TYR A C 1
ATOM 840 O O . TYR A 1 106 ? 11.574 2.510 -1.428 1.00 97.81 106 TYR A O 1
ATOM 848 N N . ARG A 1 107 ? 11.754 0.279 -1.266 1.00 98.31 107 ARG A N 1
ATOM 849 C CA . ARG A 1 107 ? 10.314 0.011 -1.202 1.00 98.31 107 ARG A CA 1
ATOM 850 C C . ARG A 1 107 ? 9.977 -0.804 0.034 1.00 98.31 107 ARG A C 1
ATOM 852 O O . ARG A 1 107 ? 10.635 -1.807 0.319 1.00 98.31 107 ARG A O 1
ATOM 859 N N . VAL A 1 108 ? 8.918 -0.423 0.736 1.00 98.50 108 VAL A N 1
ATOM 860 C CA . VAL A 1 108 ? 8.353 -1.180 1.859 1.00 98.50 108 VAL A CA 1
ATOM 861 C C . VAL A 1 108 ? 6.903 -1.482 1.556 1.00 98.50 108 VAL A C 1
ATOM 863 O O . VAL A 1 108 ? 6.125 -0.557 1.366 1.00 98.50 108 VAL A O 1
ATOM 866 N N . VAL A 1 109 ? 6.542 -2.760 1.525 1.00 98.56 109 VAL A N 1
ATOM 867 C CA . VAL A 1 109 ? 5.190 -3.221 1.200 1.00 98.56 109 VAL A CA 1
ATOM 868 C C . VAL A 1 109 ? 4.575 -3.904 2.416 1.00 98.56 109 VAL A C 1
ATOM 870 O O . VAL A 1 109 ? 5.214 -4.759 3.033 1.00 98.56 109 VAL A O 1
ATOM 873 N N . GLY A 1 110 ? 3.337 -3.545 2.749 1.00 98.25 110 GLY A N 1
ATOM 874 C CA . GLY A 1 110 ? 2.543 -4.190 3.797 1.00 98.25 110 GLY A CA 1
ATOM 875 C C . GLY A 1 110 ? 1.114 -4.433 3.321 1.00 98.25 110 GLY A C 1
ATOM 876 O O . GLY A 1 110 ? 0.504 -3.541 2.735 1.00 98.25 110 GLY A O 1
ATOM 877 N N . LYS A 1 111 ? 0.580 -5.641 3.540 1.00 98.00 111 LYS A N 1
ATOM 878 C CA . LYS A 1 111 ? -0.801 -5.983 3.164 1.00 98.00 111 LYS A CA 1
ATOM 879 C C . LYS A 1 111 ? -1.778 -5.430 4.204 1.00 98.00 111 LYS A C 1
ATOM 881 O O . LYS A 1 111 ? -1.602 -5.675 5.397 1.00 98.00 111 LYS A O 1
ATOM 886 N N . LEU A 1 112 ? -2.798 -4.705 3.749 1.00 97.06 112 LEU A N 1
ATOM 887 C CA . LEU A 1 112 ? -3.873 -4.208 4.605 1.00 97.06 112 LEU A CA 1
ATOM 888 C C . LEU A 1 112 ? -4.877 -5.316 4.944 1.00 97.06 112 LEU A C 1
ATOM 890 O O . LEU A 1 112 ? -4.923 -6.366 4.305 1.00 97.06 112 LEU A O 1
ATOM 894 N N . PHE A 1 113 ? -5.709 -5.029 5.944 1.00 95.56 113 PHE A N 1
ATOM 895 C CA . PHE A 1 113 ? -6.812 -5.867 6.412 1.00 95.56 113 PHE A CA 1
ATOM 896 C C . PHE A 1 113 ? -6.378 -7.226 6.972 1.00 95.56 113 PHE A C 1
ATOM 898 O O . PHE A 1 113 ? -7.053 -8.236 6.780 1.00 95.56 113 PHE A O 1
ATOM 905 N N . SER A 1 114 ? -5.269 -7.248 7.719 1.00 94.50 114 SER A N 1
ATOM 906 C CA . SER A 1 114 ? -5.022 -8.353 8.649 1.00 94.50 114 SER A CA 1
ATOM 907 C C . SER A 1 114 ? -6.172 -8.460 9.657 1.00 94.50 114 SER A C 1
ATOM 909 O O . SER A 1 114 ? -6.847 -7.471 9.946 1.00 94.50 114 SER A O 1
ATOM 911 N N . GLU A 1 115 ? -6.380 -9.647 10.224 1.00 94.75 115 GLU A N 1
ATOM 912 C CA . GLU A 1 115 ? -7.436 -9.876 11.219 1.00 94.75 115 GLU A CA 1
ATOM 913 C C . GLU A 1 115 ? -7.373 -8.857 12.371 1.00 94.75 115 GLU A C 1
ATOM 915 O O . GLU A 1 115 ? -8.368 -8.205 12.680 1.00 94.75 115 GLU A O 1
ATOM 920 N N . GLU A 1 116 ? -6.181 -8.633 12.934 1.00 92.94 116 GLU A N 1
ATOM 921 C CA . GLU A 1 116 ? -5.964 -7.643 13.994 1.00 92.94 116 GLU A CA 1
ATOM 922 C C . GLU A 1 116 ? -6.349 -6.220 13.556 1.00 92.94 116 GLU A C 1
ATOM 924 O O . GLU A 1 116 ? -7.011 -5.492 14.300 1.00 92.94 116 GLU A O 1
ATOM 929 N N . MET A 1 117 ? -5.959 -5.824 12.341 1.00 94.88 117 MET A N 1
ATOM 930 C CA . MET A 1 117 ? -6.280 -4.508 11.792 1.00 94.88 117 MET A CA 1
ATOM 931 C C . MET A 1 117 ? -7.789 -4.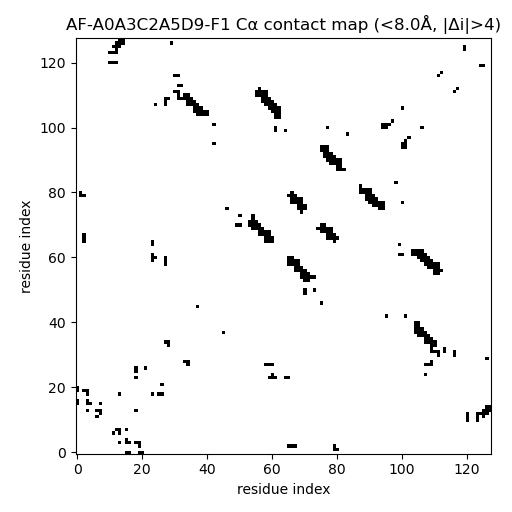333 11.619 1.00 94.88 117 MET A C 1
ATOM 933 O O . MET A 1 117 ? -8.326 -3.285 11.972 1.00 94.88 117 MET A O 1
ATOM 937 N N . VAL A 1 118 ? -8.476 -5.350 11.093 1.00 95.88 118 VAL A N 1
ATOM 938 C CA . VAL A 1 118 ? -9.931 -5.325 10.895 1.00 95.88 118 VAL A CA 1
ATOM 939 C C . VAL A 1 118 ? -10.648 -5.212 12.235 1.00 95.88 118 VAL A C 1
ATOM 941 O O . VAL A 1 118 ? -11.558 -4.396 12.361 1.00 95.88 118 VAL A O 1
ATOM 944 N N . VAL A 1 119 ? -10.212 -5.955 13.256 1.00 96.38 119 VAL A N 1
ATOM 945 C CA . VAL A 1 119 ? -10.769 -5.827 14.609 1.00 96.38 119 VAL A CA 1
ATOM 946 C C . VAL A 1 119 ? -10.582 -4.401 15.124 1.00 96.38 119 VAL A C 1
ATOM 948 O O . VAL A 1 119 ? -11.574 -3.765 15.470 1.00 96.38 119 VAL A O 1
ATOM 951 N N . LYS A 1 120 ? -9.355 -3.856 15.097 1.00 95.56 120 LYS A N 1
ATOM 952 C CA . LYS A 1 120 ? -9.077 -2.478 15.546 1.00 95.56 120 LYS A CA 1
ATOM 953 C C . LYS A 1 120 ? -9.935 -1.447 14.811 1.00 95.56 120 LYS A C 1
ATOM 955 O O . LYS A 1 120 ? -10.482 -0.551 15.458 1.00 95.56 120 LYS A O 1
ATOM 960 N N . TRP A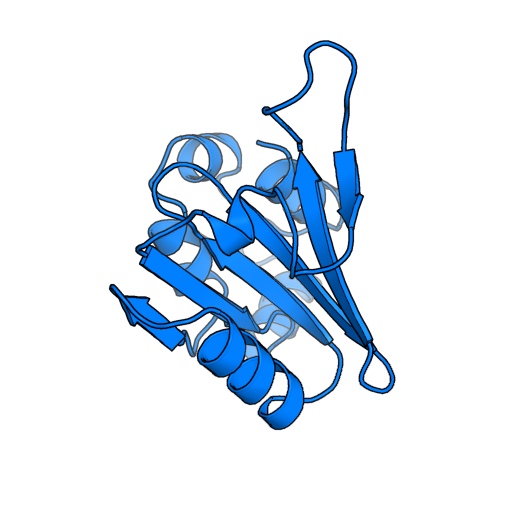 1 121 ? -10.082 -1.595 13.494 1.00 96.06 121 TRP A N 1
ATOM 961 C CA . TRP A 1 121 ? -10.909 -0.732 12.651 1.00 96.06 121 TRP A CA 1
ATOM 962 C C . TRP A 1 121 ? -12.384 -0.782 13.059 1.00 96.06 121 TRP A C 1
ATOM 964 O O . TRP A 1 121 ? -12.962 0.258 13.373 1.00 96.06 121 TRP A O 1
ATOM 974 N N . LEU A 1 122 ? -12.970 -1.979 13.144 1.00 96.88 122 LEU A N 1
ATOM 975 C CA . LEU A 1 122 ? -14.385 -2.162 13.481 1.00 96.88 122 LEU A CA 1
ATOM 976 C C . LEU A 1 122 ? -14.712 -1.756 14.923 1.00 96.88 122 LEU A C 1
ATOM 978 O O . LEU A 1 122 ? -15.807 -1.264 15.188 1.00 96.88 122 LEU A O 1
ATOM 982 N N . THR A 1 123 ? -13.776 -1.932 15.859 1.00 97.50 123 THR A N 1
ATOM 983 C CA . THR A 1 123 ? -13.965 -1.540 17.265 1.00 97.50 123 THR A CA 1
ATOM 984 C C . THR A 1 123 ? -13.569 -0.091 17.550 1.00 97.50 123 THR A C 1
ATOM 986 O O . THR A 1 123 ? -13.696 0.364 18.686 1.00 97.50 123 THR A O 1
ATOM 989 N N . GLY A 1 124 ? -13.056 0.643 16.557 1.00 95.62 124 GLY A N 1
ATOM 990 C CA . GLY A 1 124 ? -12.607 2.023 16.733 1.00 95.62 124 GLY A CA 1
ATOM 991 C C . GLY A 1 124 ? -11.467 2.165 17.747 1.00 95.62 124 GLY A C 1
ATOM 992 O O . GLY A 1 124 ? -11.438 3.142 18.503 1.00 95.62 124 GLY A O 1
ATOM 993 N N . VAL A 1 125 ? -10.539 1.206 17.785 1.00 97.31 125 VAL A N 1
ATOM 994 C CA . VAL A 1 125 ? -9.293 1.320 18.559 1.00 97.31 125 VAL A CA 1
ATOM 995 C C . VAL A 1 125 ? -8.354 2.267 17.816 1.00 97.31 125 VAL A C 1
ATOM 997 O O . VAL A 1 125 ? -8.218 2.187 16.596 1.00 97.31 125 VAL A O 1
ATOM 1000 N N . ALA A 1 126 ? -7.748 3.203 18.545 1.00 95.81 126 ALA A N 1
ATOM 1001 C CA . ALA A 1 126 ? -6.824 4.169 17.966 1.00 95.81 126 ALA A CA 1
ATOM 1002 C C . ALA A 1 126 ? -5.425 3.567 17.782 1.00 95.81 126 ALA A C 1
ATOM 1004 O O . ALA A 1 126 ? -4.956 2.812 18.631 1.00 95.81 126 ALA A O 1
ATOM 1005 N N . TYR A 1 127 ? -4.777 3.946 16.686 1.00 93.94 127 TYR A N 1
ATOM 1006 C CA . TYR A 1 127 ? -3.342 3.787 16.475 1.00 93.94 127 TYR A CA 1
ATOM 1007 C C . TYR A 1 127 ? -2.599 5.021 17.007 1.00 93.94 127 TYR A C 1
ATOM 1009 O O . TYR A 1 127 ? -3.180 6.112 17.068 1.00 93.94 127 TYR A O 1
ATOM 1017 N N . GLU A 1 128 ? -1.328 4.857 17.380 1.00 86.12 128 GLU A N 1
ATOM 1018 C CA . GLU A 1 128 ? -0.518 5.893 18.050 1.00 86.12 128 GLU A CA 1
ATOM 1019 C C . GLU A 1 128 ? 0.537 6.572 17.152 1.00 86.12 128 GLU A C 1
ATOM 1021 O O . GLU A 1 128 ? 1.040 5.958 16.183 1.00 86.12 128 GLU A O 1
#

Foldseek 3Di:
DVVLVVCVVLQAAEPSVVCVPDQVVVVLVLQFVDKDKAAQDACVVVLVVVVVVPFAKKWKGFPPAIFIWGADPSAIWTWGQDDPDPPGGTDIHHCDDPGRNRPGRMMMMGGGDDVVNVVCRVVVPHGD

Solvent-accessible surface area (backbone atoms only — not comparable to full-atom values): 7289 Å² total; per-residue (Å²): 85,67,69,40,48,54,46,40,74,77,51,40,45,58,53,43,67,64,52,45,74,43,64,49,59,62,52,44,56,73,64,13,94,57,70,50,78,40,72,78,53,65,63,66,59,54,52,52,51,49,63,75,69,45,71,48,48,26,43,35,20,40,75,90,49,61,34,37,35,39,33,52,96,88,44,57,36,36,35,32,66,53,76,91,51,95,88,53,54,77,46,76,41,64,58,73,67,98,43,73,77,49,72,38,50,35,39,37,40,18,56,59,77,44,72,69,44,45,50,34,41,78,70,63,46,71,54,131